Protein AF-A0A550G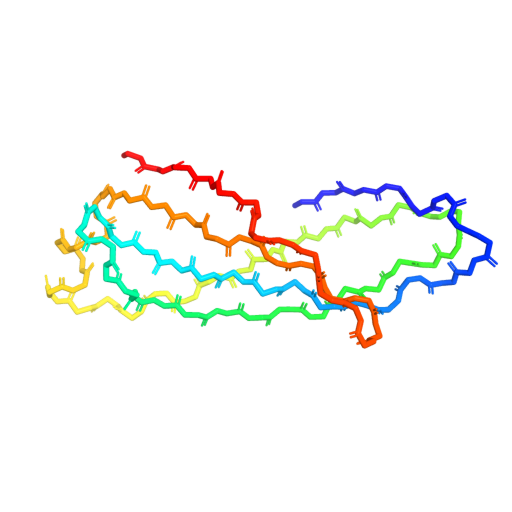NE2-F1 (afdb_monomer)

Radius of gyration: 14.8 Å; Cα contacts (8 Å, |Δi|>4): 177; chains: 1; bounding box: 31×23×37 Å

Sequence (84 aa):
MSFENHAAFDIASNIRIDLYDQVDSLLCESQTPVYAPQHSAYEGEVEFVVPLSASSLSAAQNGHFNVYFSIGLVENGPLVIPYD

Structure (mmCIF, N/CA/C/O backbone):
data_AF-A0A550GNE2-F1
#
_entry.id   AF-A0A550GNE2-F1
#
loop_
_atom_site.group_PDB
_atom_site.id
_atom_site.type_symbol
_atom_site.label_atom_id
_atom_site.label_alt_id
_atom_site.label_comp_id
_atom_site.label_asym_id
_atom_site.label_entity_id
_atom_site.label_seq_id
_atom_site.pdbx_PDB_ins_code
_atom_site.Cartn_x
_atom_site.Cartn_y
_atom_site.Cartn_z
_atom_site.occupancy
_atom_site.B_iso_or_equiv
_atom_site.auth_seq_id
_atom_site.auth_comp_id
_atom_site.auth_asym_id
_atom_site.auth_atom_id
_atom_site.pdbx_PDB_model_num
ATOM 1 N N . MET A 1 1 ? 8.940 0.735 2.153 1.00 73.50 1 MET A N 1
ATOM 2 C CA . MET A 1 1 ? 8.848 -0.627 1.578 1.00 73.50 1 MET A CA 1
ATOM 3 C C . MET A 1 1 ? 9.886 -0.741 0.473 1.00 73.50 1 MET A C 1
ATOM 5 O O . MET A 1 1 ? 10.077 0.227 -0.253 1.00 73.50 1 MET A O 1
ATOM 9 N N . SER A 1 2 ? 10.556 -1.884 0.339 1.00 82.50 2 SER A N 1
ATOM 10 C CA . SER A 1 2 ? 11.518 -2.104 -0.744 1.00 82.50 2 SER A CA 1
ATOM 11 C C . SER A 1 2 ? 11.396 -3.505 -1.337 1.00 82.50 2 SER A C 1
ATOM 13 O O . SER A 1 2 ? 10.988 -4.442 -0.648 1.00 82.50 2 SER A O 1
ATOM 15 N N . PHE A 1 3 ? 11.709 -3.633 -2.627 1.00 85.06 3 PHE A N 1
ATOM 16 C CA . PHE A 1 3 ? 11.800 -4.915 -3.330 1.00 85.06 3 PHE A CA 1
ATOM 17 C C . PHE A 1 3 ? 12.719 -4.806 -4.554 1.00 85.06 3 PHE A C 1
ATOM 19 O O . PHE A 1 3 ? 12.944 -3.715 -5.075 1.00 85.06 3 PHE A O 1
ATOM 26 N N . GLU A 1 4 ? 13.213 -5.942 -5.045 1.00 88.38 4 GLU A N 1
ATOM 27 C CA . GLU A 1 4 ? 13.977 -6.027 -6.293 1.00 88.38 4 GLU A CA 1
ATOM 28 C C . GLU A 1 4 ? 13.099 -6.540 -7.440 1.00 88.38 4 GLU A C 1
ATOM 30 O O . GLU A 1 4 ? 12.409 -7.558 -7.318 1.00 88.38 4 GLU A O 1
ATOM 35 N N . ASN A 1 5 ? 13.129 -5.848 -8.580 1.00 88.62 5 ASN A N 1
ATOM 36 C CA . ASN A 1 5 ? 12.475 -6.314 -9.793 1.00 88.62 5 ASN A CA 1
ATOM 37 C C . ASN A 1 5 ? 13.380 -7.309 -10.539 1.00 88.62 5 ASN A C 1
ATOM 39 O O . ASN A 1 5 ? 14.254 -6.918 -11.311 1.00 88.62 5 ASN A O 1
ATOM 43 N N . HIS A 1 6 ? 13.135 -8.606 -10.354 1.00 90.94 6 HIS A N 1
ATOM 44 C CA . HIS A 1 6 ? 13.809 -9.666 -11.117 1.00 90.94 6 HIS A CA 1
ATOM 45 C C . HIS A 1 6 ? 13.098 -10.037 -12.432 1.00 90.94 6 HIS A C 1
ATOM 47 O O . HIS A 1 6 ? 13.545 -10.955 -13.123 1.00 90.94 6 HIS A O 1
ATOM 53 N N . ALA A 1 7 ? 11.992 -9.373 -12.785 1.00 87.38 7 ALA A N 1
ATOM 54 C CA . ALA A 1 7 ? 11.288 -9.632 -14.034 1.00 87.38 7 ALA A CA 1
ATOM 55 C C . ALA A 1 7 ? 12.080 -9.099 -15.239 1.00 87.38 7 ALA A C 1
ATOM 57 O O . ALA A 1 7 ? 12.842 -8.140 -15.139 1.00 87.38 7 ALA A O 1
ATOM 58 N N . ALA A 1 8 ? 11.840 -9.696 -16.408 1.00 91.81 8 ALA A N 1
ATOM 59 C CA . ALA A 1 8 ? 12.403 -9.248 -17.686 1.00 91.81 8 ALA A CA 1
ATOM 60 C C . ALA A 1 8 ? 11.667 -8.022 -18.276 1.00 91.81 8 ALA A C 1
ATOM 62 O O . ALA A 1 8 ? 11.701 -7.797 -19.485 1.00 91.81 8 ALA A O 1
ATOM 63 N N . PHE A 1 9 ? 10.917 -7.292 -17.449 1.00 89.69 9 PHE A N 1
ATOM 64 C CA . PHE A 1 9 ? 10.132 -6.123 -17.829 1.00 89.69 9 PHE A CA 1
ATOM 65 C C . PHE A 1 9 ? 10.024 -5.143 -16.657 1.00 89.69 9 PHE A C 1
ATOM 67 O O . PHE A 1 9 ? 10.167 -5.521 -15.491 1.00 89.69 9 PHE A O 1
ATOM 74 N N . ASP A 1 10 ? 9.750 -3.881 -16.977 1.00 91.19 10 ASP A N 1
ATOM 75 C CA . ASP A 1 10 ? 9.521 -2.838 -15.981 1.00 91.19 10 ASP A CA 1
ATOM 76 C C . ASP A 1 10 ? 8.199 -3.089 -15.243 1.00 91.19 10 ASP A C 1
ATOM 78 O O . ASP A 1 10 ? 7.164 -3.367 -15.855 1.00 91.19 10 ASP A O 1
ATOM 82 N N . ILE A 1 11 ? 8.217 -2.969 -13.918 1.00 87.50 11 ILE A N 1
ATOM 83 C CA . ILE A 1 11 ? 7.010 -3.029 -13.098 1.00 87.50 11 ILE A CA 1
ATOM 84 C C . ILE A 1 11 ? 6.433 -1.619 -13.009 1.00 87.50 11 ILE A C 1
ATOM 86 O O . ILE A 1 11 ? 7.039 -0.730 -12.416 1.00 87.50 11 ILE A O 1
ATOM 90 N N . ALA A 1 12 ? 5.235 -1.440 -13.559 1.00 90.31 12 ALA A N 1
ATOM 91 C CA . ALA A 1 12 ? 4.357 -0.311 -13.276 1.00 90.31 12 ALA A CA 1
ATOM 92 C C . ALA A 1 12 ? 3.126 -0.853 -12.541 1.00 90.31 12 ALA A C 1
ATOM 94 O O . ALA A 1 12 ? 2.361 -1.649 -13.091 1.00 90.31 12 ALA A O 1
ATOM 95 N N . SER A 1 13 ? 2.980 -0.473 -11.277 1.00 87.81 13 SER A N 1
ATOM 96 C CA . SER A 1 13 ? 2.019 -1.064 -10.348 1.00 87.81 13 SER A CA 1
ATOM 97 C C . SER A 1 13 ? 1.361 0.011 -9.489 1.00 87.81 13 SER A C 1
ATOM 99 O O . SER A 1 13 ? 1.787 1.166 -9.476 1.00 87.81 13 SER A O 1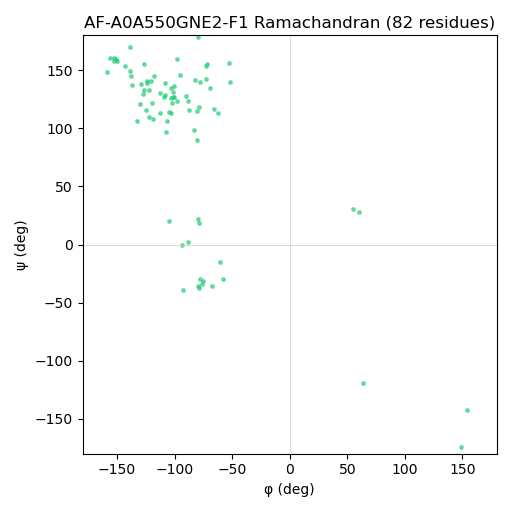
ATOM 101 N N . ASN A 1 14 ? 0.332 -0.379 -8.750 1.00 90.00 14 ASN A N 1
ATOM 102 C CA . ASN A 1 14 ? -0.219 0.405 -7.658 1.00 90.00 14 ASN A CA 1
ATOM 103 C C . ASN A 1 14 ? -0.208 -0.422 -6.377 1.00 90.00 14 ASN A C 1
ATOM 105 O O . ASN A 1 14 ? -0.527 -1.611 -6.402 1.00 90.00 14 ASN A O 1
ATOM 109 N N . ILE A 1 15 ? 0.117 0.221 -5.261 1.00 88.56 15 ILE A N 1
ATOM 110 C CA . ILE A 1 15 ? -0.123 -0.331 -3.930 1.00 88.56 15 ILE A CA 1
ATOM 111 C C . ILE A 1 15 ? -1.360 0.366 -3.381 1.00 88.56 15 ILE A C 1
ATOM 113 O O . ILE A 1 15 ? -1.350 1.592 -3.277 1.00 88.56 15 ILE A O 1
ATOM 117 N N . ARG A 1 16 ? -2.399 -0.398 -3.035 1.00 91.38 16 ARG A N 1
ATOM 118 C CA . ARG A 1 16 ? -3.543 0.079 -2.244 1.00 91.38 16 ARG A CA 1
ATOM 119 C C . ARG A 1 16 ? -3.379 -0.433 -0.822 1.00 91.38 16 ARG A C 1
ATOM 121 O O . ARG A 1 16 ? -3.058 -1.606 -0.636 1.00 91.38 16 ARG A O 1
ATOM 128 N N . ILE A 1 17 ? -3.589 0.424 0.167 1.00 90.12 17 ILE A N 1
ATOM 129 C CA . ILE A 1 17 ? -3.682 -0.001 1.561 1.00 90.12 17 ILE A CA 1
ATOM 130 C C . ILE A 1 17 ? -4.966 0.542 2.164 1.00 90.12 17 ILE A C 1
ATOM 132 O O . ILE A 1 17 ? -5.243 1.742 2.100 1.00 90.12 17 ILE A O 1
ATOM 136 N N . ASP A 1 18 ? -5.695 -0.367 2.790 1.00 92.56 18 ASP A N 1
ATOM 137 C CA . ASP A 1 18 ? -6.928 -0.098 3.507 1.00 92.56 18 ASP A CA 1
ATOM 138 C C . ASP A 1 18 ? -6.639 -0.253 5.008 1.00 92.56 18 ASP A C 1
ATOM 140 O O . ASP A 1 18 ? -6.110 -1.281 5.440 1.00 92.56 18 ASP A O 1
ATOM 144 N N . LEU A 1 19 ? -6.966 0.761 5.803 1.00 90.50 19 LEU A N 1
ATOM 145 C CA . LEU A 1 19 ? -6.793 0.771 7.255 1.00 90.50 19 LEU A CA 1
ATOM 146 C C . LEU A 1 19 ? -8.109 0.407 7.940 1.00 90.50 19 LEU A C 1
ATOM 148 O O . LEU A 1 19 ? -9.100 1.116 7.763 1.00 90.50 19 LEU A O 1
ATOM 152 N N . TYR A 1 20 ? -8.089 -0.624 8.776 1.00 91.56 20 TYR A N 1
ATOM 153 C CA . TYR A 1 20 ? -9.228 -1.076 9.569 1.00 91.56 20 TYR A CA 1
ATOM 154 C C . TYR A 1 20 ? -8.933 -0.963 11.062 1.00 91.56 20 TYR A C 1
ATOM 156 O O . TYR A 1 20 ? -7.803 -1.202 11.490 1.00 91.56 20 TYR A O 1
ATOM 164 N N . ASP A 1 21 ? -9.956 -0.643 11.850 1.00 90.69 21 ASP A N 1
ATOM 165 C CA . ASP A 1 21 ? -9.893 -0.741 13.310 1.00 90.69 21 ASP A CA 1
ATOM 166 C C . ASP A 1 21 ? -10.092 -2.186 13.817 1.00 90.69 21 ASP A C 1
ATOM 168 O O . ASP A 1 21 ? -10.321 -3.124 13.051 1.00 90.69 21 ASP A O 1
ATOM 172 N N . GLN A 1 22 ? -10.017 -2.380 15.136 1.00 91.06 22 GLN A N 1
ATOM 173 C CA . GLN A 1 22 ? -10.259 -3.670 15.805 1.00 91.06 22 GLN A CA 1
ATOM 174 C C . GLN A 1 22 ? -11.661 -4.271 15.624 1.00 91.06 22 GLN A C 1
ATOM 176 O O . GLN A 1 22 ? -11.861 -5.433 15.978 1.00 91.06 22 GLN A O 1
ATOM 181 N N . VAL A 1 23 ? -12.644 -3.497 15.152 1.00 92.25 23 VAL A N 1
A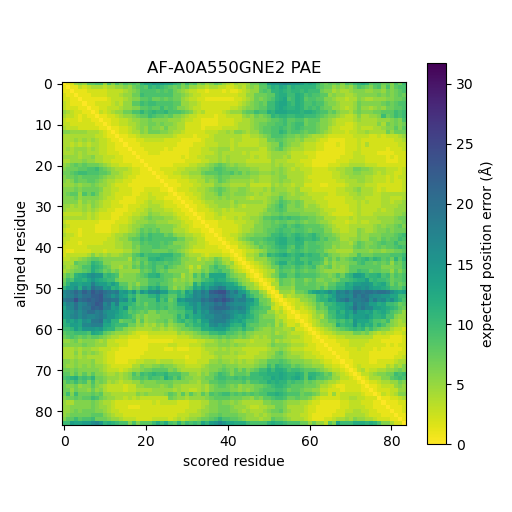TOM 182 C CA . VAL A 1 23 ? -13.999 -3.993 14.861 1.00 92.25 23 VAL A CA 1
ATOM 183 C C . VAL A 1 23 ? -14.234 -4.136 13.354 1.00 92.25 23 VAL A C 1
ATOM 185 O O . VAL A 1 23 ? -15.384 -4.180 12.917 1.00 92.25 23 VAL A O 1
ATOM 188 N N . ASP A 1 24 ? -13.154 -4.221 12.571 1.00 91.56 24 ASP A N 1
ATOM 189 C CA . ASP A 1 24 ? -13.150 -4.381 11.114 1.00 91.56 24 ASP A CA 1
ATOM 190 C C . ASP A 1 24 ? -13.856 -3.233 10.363 1.00 91.56 24 ASP A C 1
ATOM 192 O O . ASP A 1 24 ? -14.376 -3.414 9.257 1.00 91.56 24 ASP A O 1
ATOM 196 N N . SER A 1 25 ? -13.872 -2.024 10.934 1.00 90.88 25 SER A N 1
ATOM 197 C CA . SER A 1 25 ? -14.390 -0.830 10.256 1.00 90.88 25 SER A CA 1
ATOM 198 C C . SER A 1 25 ? -13.287 -0.117 9.477 1.00 90.88 25 SER A C 1
ATOM 200 O O . SER A 1 25 ? -12.245 0.229 10.029 1.00 90.88 25 SER A O 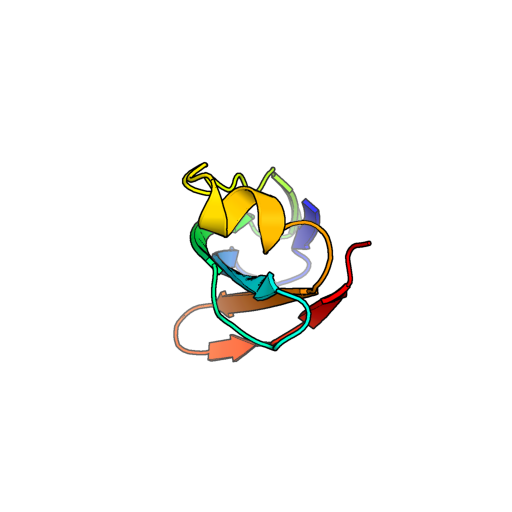1
ATOM 202 N N . L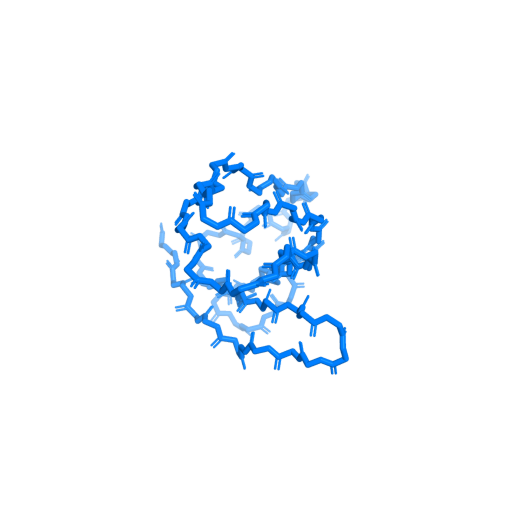EU A 1 26 ? -13.537 0.145 8.190 1.00 90.12 26 LEU A N 1
ATOM 203 C CA . LEU A 1 26 ? -12.623 0.889 7.322 1.00 90.12 26 LEU A CA 1
ATOM 204 C C . LEU A 1 26 ? -12.499 2.347 7.794 1.00 90.12 26 LEU A C 1
ATOM 206 O O . LEU A 1 26 ? -13.467 3.110 7.755 1.00 90.12 26 LEU A O 1
ATOM 210 N N . LEU A 1 27 ? -11.295 2.741 8.199 1.00 87.31 27 LEU A N 1
ATOM 211 C CA . LEU A 1 27 ? -10.962 4.095 8.637 1.00 87.31 27 LEU A CA 1
ATOM 212 C C . LEU A 1 27 ? -10.440 4.967 7.492 1.00 87.31 27 LEU A C 1
ATOM 214 O O . LEU A 1 27 ? -10.726 6.165 7.445 1.00 87.31 27 LEU A O 1
ATOM 218 N N . CYS A 1 28 ? -9.631 4.390 6.602 1.00 87.19 28 CYS A N 1
ATOM 219 C CA . CYS A 1 28 ? -8.964 5.114 5.524 1.00 87.19 28 CYS A CA 1
ATOM 220 C C . CYS A 1 28 ? -8.556 4.163 4.392 1.00 87.19 28 CYS A C 1
ATOM 222 O O . CYS A 1 28 ? -8.206 3.015 4.644 1.00 87.19 28 CYS A O 1
ATOM 224 N N . GLU A 1 29 ? -8.553 4.670 3.163 1.00 90.25 29 GLU A N 1
ATOM 225 C CA . GLU A 1 29 ? -7.977 4.019 1.986 1.00 90.25 29 GLU A CA 1
ATOM 226 C C . GLU A 1 29 ? -6.951 4.980 1.374 1.00 90.25 29 GLU A C 1
ATOM 228 O O . GLU A 1 29 ? -7.190 6.189 1.294 1.00 90.25 29 GLU A O 1
ATOM 233 N N . SER A 1 30 ? -5.809 4.456 0.940 1.00 87.81 30 SER A N 1
ATOM 234 C CA . SER A 1 30 ? -4.840 5.211 0.146 1.00 87.81 30 SER A CA 1
ATOM 235 C C . SER A 1 30 ? -4.210 4.315 -0.905 1.00 87.81 30 SER A C 1
ATOM 237 O O . SER A 1 30 ? -4.099 3.097 -0.745 1.00 87.81 30 SER A O 1
ATOM 239 N N . GLN A 1 31 ? -3.775 4.944 -1.988 1.00 89.25 31 GLN A N 1
ATOM 240 C CA . GLN A 1 31 ? -3.143 4.277 -3.105 1.00 89.25 31 GLN A CA 1
ATOM 241 C C . GLN A 1 31 ? -1.939 5.086 -3.576 1.00 89.25 31 GLN A C 1
ATOM 243 O O . GLN A 1 31 ? -2.025 6.305 -3.724 1.00 89.25 31 GLN A O 1
ATOM 248 N N . THR A 1 32 ? -0.834 4.401 -3.871 1.00 88.25 32 THR A N 1
ATOM 249 C CA . THR A 1 32 ? 0.349 5.022 -4.473 1.00 88.25 32 THR A CA 1
ATOM 250 C C . THR A 1 32 ? 0.824 4.253 -5.706 1.00 88.25 32 THR A C 1
ATOM 252 O O . THR A 1 32 ? 0.835 3.014 -5.690 1.00 88.25 32 THR A O 1
ATOM 255 N N . PRO A 1 33 ? 1.218 4.948 -6.787 1.00 89.69 33 PRO A N 1
ATOM 256 C CA . PRO A 1 33 ? 1.855 4.308 -7.924 1.00 89.69 33 PRO A CA 1
ATOM 257 C C . PRO A 1 33 ? 3.286 3.881 -7.579 1.00 89.69 33 PRO A C 1
ATOM 259 O O . PRO A 1 33 ? 4.038 4.594 -6.914 1.00 89.69 33 PRO A O 1
ATOM 262 N N . VAL A 1 34 ? 3.685 2.725 -8.098 1.00 88.38 34 VAL A N 1
ATOM 263 C CA . VAL A 1 34 ? 5.032 2.166 -7.976 1.00 88.38 34 VAL A CA 1
ATOM 264 C C . VAL A 1 34 ? 5.599 1.941 -9.365 1.00 88.38 34 VAL A C 1
ATOM 266 O O . VAL A 1 34 ? 4.943 1.359 -10.230 1.00 88.38 34 VAL A O 1
ATOM 269 N N . TYR A 1 35 ? 6.843 2.370 -9.558 1.00 90.25 35 TYR A N 1
ATOM 270 C CA . TYR A 1 35 ? 7.592 2.109 -10.775 1.00 90.25 35 TYR A CA 1
ATOM 271 C C . TYR A 1 35 ? 8.976 1.556 -10.440 1.00 90.25 35 TYR A C 1
ATOM 273 O O . TYR A 1 35 ? 9.754 2.213 -9.749 1.00 90.25 35 TYR A O 1
ATOM 281 N N . ALA A 1 36 ? 9.269 0.357 -10.937 1.00 90.38 36 ALA A N 1
ATOM 282 C CA . ALA A 1 36 ? 10.546 -0.321 -10.759 1.00 90.38 36 ALA A CA 1
ATOM 283 C C . ALA A 1 36 ? 11.031 -0.853 -12.118 1.00 90.38 36 ALA A C 1
ATOM 285 O O . ALA A 1 36 ? 10.478 -1.843 -12.611 1.00 90.38 36 ALA A O 1
ATOM 286 N N . PRO A 1 37 ? 12.043 -0.230 -12.748 1.00 93.25 37 PRO A N 1
ATOM 287 C CA . PRO A 1 37 ? 12.652 -0.762 -13.965 1.00 93.25 37 PRO A CA 1
ATOM 288 C C . PRO A 1 37 ? 13.110 -2.219 -13.814 1.00 93.25 37 PRO A C 1
ATOM 290 O O . PRO A 1 37 ? 13.384 -2.684 -12.701 1.00 93.25 37 PRO A O 1
ATOM 293 N N . GLN A 1 38 ? 13.221 -2.947 -14.921 1.00 93.12 38 GLN A N 1
ATOM 294 C CA . GLN A 1 38 ? 13.793 -4.297 -14.924 1.00 93.12 38 GLN A CA 1
ATOM 295 C C . GLN A 1 38 ? 15.169 -4.329 -14.238 1.00 93.12 38 GLN A C 1
ATOM 297 O O . GLN A 1 38 ? 15.990 -3.426 -14.422 1.00 93.12 38 GLN A O 1
ATOM 302 N N . HIS A 1 39 ? 15.429 -5.379 -13.456 1.00 91.19 39 HIS A N 1
ATOM 303 C CA . HIS A 1 39 ? 16.697 -5.598 -12.747 1.00 91.19 39 HIS A CA 1
ATOM 304 C C . HIS A 1 39 ? 17.129 -4.434 -11.843 1.00 91.19 39 HIS A C 1
ATOM 306 O O . HIS A 1 39 ? 18.323 -4.194 -11.658 1.00 91.19 39 HIS A O 1
ATOM 312 N N . SER A 1 40 ? 16.163 -3.705 -11.284 1.00 91.06 40 SER A N 1
ATOM 313 C CA . SER A 1 40 ? 16.416 -2.595 -10.368 1.00 91.06 40 SER A CA 1
ATOM 314 C C . SER A 1 40 ? 15.653 -2.762 -9.059 1.00 91.06 40 SER A C 1
ATOM 316 O O . SER A 1 40 ? 14.631 -3.451 -8.995 1.00 91.06 40 SER A O 1
ATOM 318 N N . ALA A 1 41 ? 16.170 -2.137 -8.005 1.00 88.69 41 ALA A N 1
ATOM 319 C CA . ALA A 1 41 ? 15.478 -2.044 -6.733 1.00 88.69 41 ALA A CA 1
ATOM 320 C C . ALA A 1 41 ? 14.467 -0.892 -6.766 1.00 88.69 41 ALA A C 1
ATOM 322 O O . ALA A 1 41 ? 14.749 0.184 -7.298 1.00 88.69 41 ALA A O 1
ATOM 323 N N . TYR A 1 42 ? 13.309 -1.116 -6.155 1.00 85.38 42 TYR A N 1
ATOM 324 C CA . TYR A 1 42 ? 12.408 -0.055 -5.738 1.00 85.38 42 TYR A CA 1
ATOM 325 C C . TYR A 1 42 ? 12.588 0.185 -4.247 1.00 85.38 42 TYR A C 1
ATOM 327 O O . TYR A 1 42 ? 12.467 -0.738 -3.438 1.00 85.38 42 TYR A O 1
ATOM 335 N N . GLU A 1 43 ? 12.825 1.441 -3.895 1.00 84.88 43 GLU A N 1
ATOM 336 C CA . GLU A 1 43 ? 12.768 1.930 -2.528 1.00 84.88 43 GLU A CA 1
ATOM 337 C C . GLU A 1 43 ? 11.793 3.095 -2.501 1.00 84.88 43 GLU A C 1
ATOM 339 O O . GLU A 1 43 ? 11.995 4.115 -3.160 1.00 84.88 43 GLU A O 1
ATOM 344 N N . GLY A 1 44 ? 10.703 2.919 -1.766 1.00 79.38 44 GLY A N 1
ATOM 345 C CA . GLY A 1 44 ? 9.692 3.949 -1.654 1.00 79.38 44 GLY A CA 1
ATOM 346 C C . GLY A 1 44 ? 8.932 3.861 -0.351 1.00 79.38 44 GLY A C 1
ATOM 347 O O . GLY A 1 44 ? 8.894 2.834 0.337 1.00 79.38 44 GLY A O 1
ATOM 348 N N . GLU A 1 45 ? 8.312 4.975 -0.014 1.00 76.94 45 GLU A N 1
ATOM 349 C CA . GLU A 1 45 ? 7.433 5.094 1.132 1.00 76.94 45 GLU A CA 1
ATOM 350 C C . GLU A 1 45 ? 6.002 5.203 0.623 1.00 76.94 45 GLU A C 1
ATOM 352 O O . GLU A 1 45 ? 5.728 5.835 -0.399 1.00 76.94 45 GLU A O 1
ATOM 357 N N . VAL A 1 46 ? 5.093 4.521 1.314 1.00 71.88 46 VAL A N 1
ATOM 358 C CA . VAL A 1 46 ? 3.664 4.709 1.099 1.00 71.88 46 VAL A CA 1
ATOM 359 C C . VAL A 1 46 ? 3.173 5.518 2.283 1.00 71.88 46 VAL A C 1
ATOM 361 O O . VA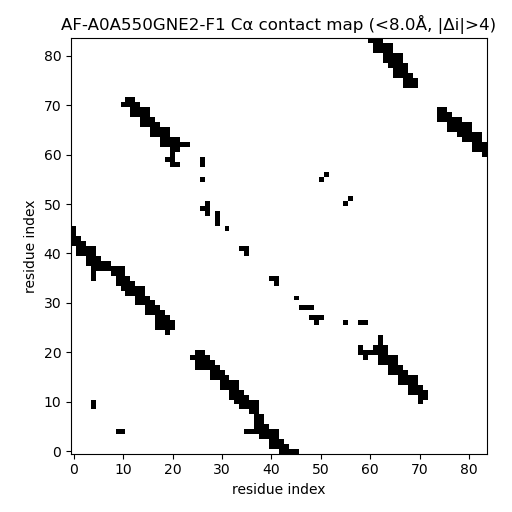L A 1 46 ? 3.250 5.053 3.419 1.00 71.88 46 VAL A O 1
ATOM 364 N N . GLU A 1 47 ? 2.735 6.741 2.014 1.00 74.00 47 GLU A N 1
ATOM 365 C CA . GLU A 1 47 ? 2.192 7.632 3.031 1.00 74.00 47 GLU A CA 1
ATOM 366 C C . GLU A 1 47 ? 0.664 7.536 3.082 1.00 74.00 47 GLU A C 1
ATOM 368 O O . GLU A 1 47 ? -0.023 7.367 2.069 1.00 74.00 47 GLU A O 1
ATOM 373 N N . PHE A 1 48 ? 0.130 7.678 4.294 1.00 70.25 48 PHE A N 1
ATOM 374 C CA . PHE A 1 48 ? -1.298 7.648 4.586 1.00 70.25 48 PHE A CA 1
ATOM 375 C C . PHE A 1 48 ? -1.670 8.905 5.351 1.00 70.25 48 PHE A C 1
ATOM 377 O O . PHE A 1 48 ? -1.018 9.253 6.335 1.00 70.25 48 PHE A O 1
ATOM 384 N N . VAL A 1 49 ? -2.752 9.558 4.937 1.00 70.19 49 VAL A N 1
ATOM 385 C CA . VAL A 1 49 ? -3.343 10.658 5.698 1.00 70.19 49 VAL A CA 1
ATOM 386 C C . VAL A 1 49 ?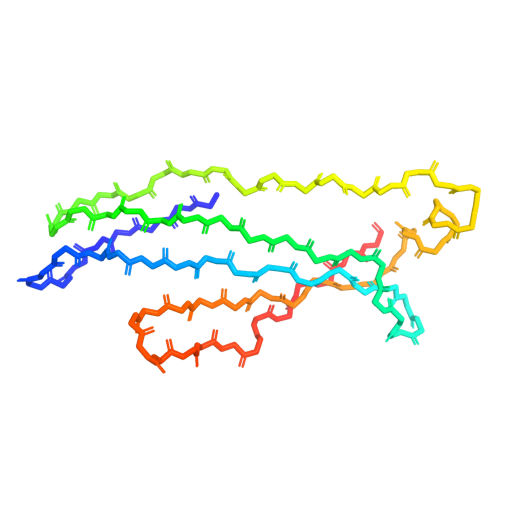 -4.639 10.155 6.305 1.00 70.19 49 VAL A C 1
ATOM 388 O O . VAL A 1 49 ? -5.680 10.146 5.656 1.00 70.19 49 VAL A O 1
ATOM 391 N N . VAL A 1 50 ? -4.572 9.736 7.566 1.00 67.00 50 VAL A N 1
ATOM 392 C CA . VAL A 1 50 ? -5.767 9.385 8.335 1.00 67.00 50 VAL A CA 1
ATOM 393 C C . VAL A 1 50 ? -6.408 10.688 8.819 1.00 67.00 50 VAL A C 1
ATOM 395 O O . VAL A 1 50 ? -5.761 11.432 9.563 1.00 67.00 50 VAL A O 1
ATOM 398 N N . PRO A 1 51 ? -7.654 11.016 8.427 1.00 65.75 51 PRO A N 1
ATOM 399 C CA . PRO A 1 51 ? -8.323 12.205 8.934 1.00 65.75 51 PRO A CA 1
ATOM 400 C C . PRO A 1 51 ? -8.502 12.063 10.447 1.00 65.75 51 PRO A C 1
ATOM 402 O O . PRO A 1 51 ? -9.238 11.190 10.905 1.00 65.75 51 PRO A O 1
ATOM 405 N N . LEU A 1 52 ? -7.824 12.902 11.230 1.00 63.44 52 LEU A N 1
ATOM 406 C CA . LEU A 1 52 ? -7.896 12.876 12.691 1.00 63.44 52 LEU A CA 1
ATOM 407 C C . LEU A 1 52 ? -9.170 13.594 13.161 1.00 63.44 52 LEU A C 1
ATOM 409 O O . LEU A 1 52 ? -9.177 14.801 13.399 1.00 63.44 52 LEU A O 1
ATOM 413 N N . SER A 1 53 ? -10.264 12.852 13.291 1.00 71.56 53 SER A N 1
ATOM 414 C CA . SER A 1 53 ? -11.424 13.236 14.090 1.00 71.56 53 SER A CA 1
ATOM 415 C C . SER A 1 53 ? -11.329 12.556 15.460 1.00 71.56 53 SER A C 1
ATOM 417 O O . SER A 1 53 ? -10.629 11.560 15.633 1.00 71.56 53 SER A O 1
ATOM 419 N N . ALA A 1 54 ? -12.039 13.071 16.468 1.00 62.84 54 ALA A N 1
ATOM 420 C CA . ALA A 1 54 ? -12.046 12.443 17.795 1.00 62.84 54 ALA A CA 1
ATOM 421 C C . ALA A 1 54 ? -12.531 10.975 17.755 1.00 62.84 54 ALA A C 1
ATOM 423 O O . ALA A 1 54 ? -12.092 10.147 18.556 1.00 62.84 54 ALA A O 1
ATOM 424 N N . SER A 1 55 ? -13.407 10.638 16.801 1.00 68.00 55 SER A N 1
ATOM 425 C CA . SER A 1 55 ? -13.902 9.275 16.596 1.00 68.00 55 SER A CA 1
ATOM 426 C C . SER A 1 55 ? -12.912 8.387 15.836 1.00 68.00 55 SER A C 1
ATOM 428 O O . SER A 1 55 ? -12.792 7.217 16.172 1.00 68.00 55 SER A O 1
ATOM 430 N N . SER A 1 56 ? -12.163 8.910 14.860 1.00 68.94 56 SER A N 1
ATOM 431 C CA . SER A 1 56 ? -11.151 8.110 14.153 1.00 68.94 56 SER A CA 1
ATOM 432 C C . SER A 1 56 ? -9.868 7.931 14.963 1.00 68.94 56 SER A C 1
ATOM 434 O O . SER A 1 56 ? -9.247 6.885 14.857 1.00 68.94 56 SER A O 1
ATOM 436 N N . LEU A 1 57 ? -9.498 8.882 15.829 1.00 71.44 57 LEU A N 1
ATOM 437 C CA . LEU A 1 57 ? -8.334 8.743 16.715 1.00 71.44 57 LEU A CA 1
ATOM 438 C C . LEU A 1 57 ? -8.541 7.660 17.787 1.00 71.44 57 LEU A C 1
ATOM 440 O O . LEU A 1 57 ? -7.602 6.968 18.163 1.00 71.44 57 LEU A O 1
ATOM 444 N N . SER A 1 58 ? -9.771 7.521 18.291 1.00 71.81 58 SER A N 1
ATOM 445 C CA . SER A 1 58 ? -10.117 6.448 19.232 1.00 71.81 58 SER A CA 1
ATOM 446 C C . SER A 1 58 ? -10.254 5.091 18.540 1.00 71.81 58 SER A C 1
ATOM 448 O O . SER A 1 58 ? -9.914 4.081 19.147 1.00 71.81 58 SER A O 1
ATOM 450 N N . ALA A 1 59 ? -10.689 5.063 17.277 1.00 73.56 59 ALA A N 1
ATOM 451 C CA . ALA A 1 59 ? -10.760 3.840 16.479 1.00 73.56 59 ALA A CA 1
ATOM 452 C C . ALA A 1 59 ? -9.385 3.375 15.956 1.00 73.56 59 ALA A C 1
ATOM 454 O O . ALA A 1 59 ? -9.115 2.183 15.913 1.00 73.56 59 ALA A O 1
ATOM 455 N N . ALA A 1 60 ? -8.473 4.296 15.633 1.00 75.62 60 ALA A N 1
ATOM 456 C CA . ALA A 1 60 ? -7.139 3.999 15.102 1.00 75.62 60 ALA A CA 1
ATOM 457 C C . ALA A 1 60 ? -6.107 3.580 16.173 1.00 75.62 60 ALA A C 1
ATOM 459 O O . ALA A 1 60 ? -4.908 3.739 15.955 1.00 75.62 60 ALA A O 1
ATOM 460 N N . GLN A 1 61 ? -6.544 3.089 17.337 1.00 82.12 61 GLN A N 1
ATOM 461 C CA . GLN A 1 61 ? -5.634 2.638 18.399 1.00 82.12 61 GLN A CA 1
ATOM 462 C C . GLN A 1 61 ? -5.057 1.253 18.116 1.00 82.12 61 GLN A C 1
ATOM 464 O O . GLN A 1 61 ? -3.891 1.027 18.387 1.00 82.12 61 GLN A O 1
ATOM 469 N N . ASN A 1 62 ? -5.859 0.358 17.549 1.00 88.50 62 ASN A N 1
ATOM 470 C CA . ASN A 1 62 ? -5.467 -0.992 17.168 1.00 88.50 62 ASN A CA 1
ATOM 471 C C . ASN A 1 62 ? -6.307 -1.451 15.969 1.00 88.50 62 ASN A C 1
ATOM 473 O O . ASN A 1 62 ? -7.377 -0.895 15.693 1.00 88.50 62 ASN A O 1
ATOM 477 N N . GLY A 1 63 ? -5.820 -2.452 15.245 1.00 91.94 63 GLY A N 1
ATOM 478 C CA . GLY A 1 63 ? -6.501 -2.959 14.061 1.00 91.94 63 GLY A CA 1
ATOM 479 C C . GLY A 1 63 ? -5.541 -3.612 13.081 1.00 91.94 63 GLY A C 1
ATOM 480 O O . GLY A 1 63 ? -4.599 -4.306 13.473 1.00 91.94 63 GLY A O 1
ATOM 481 N N . HIS A 1 64 ? -5.790 -3.419 11.789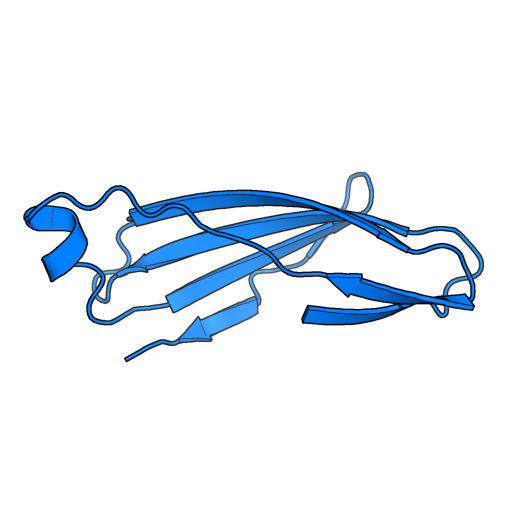 1.00 93.12 64 HIS A N 1
ATOM 482 C CA . HIS A 1 64 ? -4.934 -3.971 10.747 1.00 93.12 64 HIS A CA 1
ATOM 483 C C . HIS A 1 64 ? -4.947 -3.150 9.456 1.00 93.12 64 HIS A C 1
ATOM 485 O O . HIS A 1 64 ? -5.882 -2.412 9.150 1.00 93.12 64 HIS A O 1
ATOM 491 N N . PHE A 1 65 ? -3.892 -3.323 8.670 1.00 91.50 65 PHE A N 1
ATOM 492 C CA . PHE A 1 65 ? -3.800 -2.869 7.292 1.00 91.50 65 PHE A CA 1
ATOM 493 C C . PHE A 1 65 ? -4.062 -4.043 6.354 1.00 91.50 65 PHE A C 1
ATOM 495 O O . PHE A 1 65 ? -3.475 -5.112 6.531 1.00 91.50 65 PHE A O 1
ATOM 502 N N . ASN A 1 66 ? -4.859 -3.822 5.315 1.00 94.56 66 ASN A N 1
ATOM 503 C CA . ASN A 1 66 ? -4.946 -4.715 4.167 1.00 94.56 66 ASN A CA 1
ATOM 504 C C . ASN A 1 66 ? -4.170 -4.101 3.007 1.00 94.56 66 ASN A C 1
ATOM 506 O O . ASN A 1 66 ? -4.559 -3.061 2.482 1.00 94.56 66 ASN A O 1
ATOM 510 N N . VAL A 1 67 ? -3.067 -4.738 2.619 1.00 90.19 67 VAL A N 1
ATOM 511 C CA . VAL A 1 67 ? -2.185 -4.271 1.543 1.00 90.19 67 VAL A CA 1
ATOM 512 C C . VAL A 1 67 ? -2.450 -5.067 0.270 1.00 90.19 67 VAL A C 1
ATOM 514 O O . VAL A 1 67 ? -2.373 -6.298 0.271 1.00 90.19 67 VAL A O 1
ATOM 517 N N . TYR A 1 68 ? -2.707 -4.363 -0.825 1.00 91.81 68 TYR A N 1
ATOM 518 C CA . TYR A 1 68 ? -2.938 -4.921 -2.151 1.00 91.81 68 TYR A CA 1
ATOM 519 C C . TYR A 1 68 ? -1.901 -4.393 -3.137 1.00 91.81 68 TYR A C 1
ATOM 521 O O . TYR A 1 68 ? -1.550 -3.212 -3.117 1.00 91.81 68 TYR A O 1
ATOM 529 N N . PHE A 1 69 ? -1.444 -5.266 -4.029 1.00 87.88 69 PHE A N 1
ATOM 530 C CA . PHE A 1 69 ? -0.513 -4.942 -5.106 1.00 87.88 69 PHE A CA 1
ATOM 531 C C . PHE A 1 69 ? -1.158 -5.231 -6.455 1.00 87.88 69 PHE A C 1
ATOM 533 O O . PHE A 1 69 ? -1.505 -6.380 -6.744 1.00 87.88 69 PHE A O 1
ATOM 540 N N . SER A 1 70 ? -1.251 -4.212 -7.302 1.00 90.12 70 SER A N 1
ATOM 541 C CA . SER A 1 70 ? -1.961 -4.299 -8.576 1.00 90.12 70 SER A CA 1
ATOM 542 C C . SER A 1 70 ? -1.023 -4.052 -9.752 1.00 90.12 70 SER A C 1
ATOM 544 O O . SER A 1 70 ? -0.626 -2.917 -10.008 1.00 90.12 70 SER A O 1
ATOM 546 N N . ILE A 1 71 ? -0.702 -5.116 -10.493 1.00 84.69 71 ILE A N 1
ATOM 547 C CA . ILE A 1 71 ? 0.128 -5.074 -11.705 1.00 84.69 71 ILE A CA 1
ATOM 548 C C . ILE A 1 71 ? -0.790 -5.274 -12.915 1.00 84.69 71 ILE A C 1
ATOM 550 O O . ILE A 1 71 ? -1.279 -6.375 -13.181 1.00 84.69 71 ILE A O 1
ATOM 554 N N . GLY A 1 72 ? -1.040 -4.200 -13.666 1.00 80.75 72 GLY A N 1
ATOM 555 C CA . GLY A 1 72 ? -1.981 -4.224 -14.788 1.00 80.75 72 GLY A CA 1
ATOM 556 C C . GLY A 1 72 ? -3.416 -4.521 -14.332 1.00 80.75 72 GLY A C 1
ATOM 557 O O . GLY A 1 72 ? -3.990 -3.752 -13.570 1.00 80.75 72 GLY A O 1
ATOM 558 N N . LEU A 1 73 ? -3.999 -5.622 -14.822 1.00 79.56 73 LEU A N 1
ATOM 559 C CA . LEU A 1 73 ? -5.363 -6.065 -14.477 1.00 79.56 73 LEU A CA 1
ATOM 560 C C . LEU A 1 73 ? -5.408 -7.071 -13.314 1.00 79.56 73 LEU A C 1
ATOM 562 O O . LEU A 1 73 ? -6.486 -7.547 -12.965 1.00 79.56 73 LEU A O 1
ATOM 566 N N . V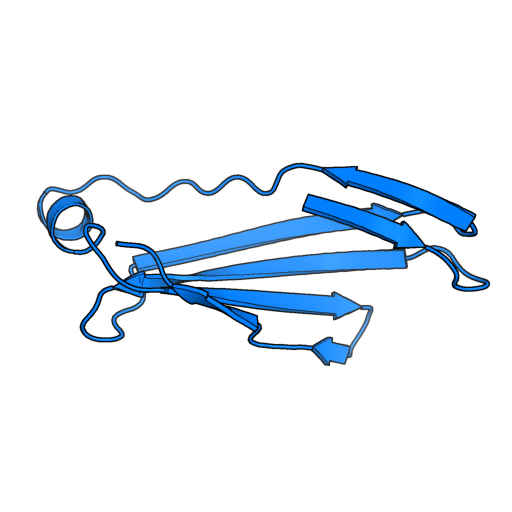AL A 1 74 ? -4.253 -7.442 -12.756 1.00 84.12 74 VAL A N 1
ATOM 567 C CA . VAL A 1 74 ? -4.155 -8.431 -11.677 1.00 84.12 74 VAL A CA 1
ATOM 568 C C . VAL A 1 74 ? -3.937 -7.708 -10.354 1.00 84.12 74 VAL A C 1
ATOM 570 O O . VAL A 1 74 ? -2.980 -6.948 -10.228 1.00 84.12 74 VAL A O 1
ATOM 573 N N . GLU A 1 75 ? -4.787 -7.989 -9.368 1.00 89.44 75 GLU A N 1
ATOM 574 C CA . GLU A 1 75 ? -4.640 -7.545 -7.979 1.00 89.44 75 GLU A CA 1
ATOM 575 C C . GLU A 1 75 ? -4.255 -8.746 -7.104 1.00 89.44 75 GLU A C 1
ATOM 577 O O . GLU A 1 75 ? -4.889 -9.800 -7.166 1.00 89.44 75 GLU A O 1
ATOM 582 N N . ASN A 1 76 ? -3.195 -8.599 -6.310 1.00 88.94 76 ASN A N 1
ATOM 583 C CA . ASN A 1 76 ? -2.755 -9.579 -5.320 1.00 88.94 76 ASN A CA 1
ATOM 584 C C . ASN A 1 76 ? -2.950 -9.007 -3.915 1.00 88.94 76 ASN A C 1
ATOM 586 O O . ASN A 1 76 ? -2.492 -7.900 -3.635 1.00 88.94 76 ASN A O 1
ATOM 590 N N . GLY A 1 77 ? -3.578 -9.776 -3.025 1.00 90.12 77 GLY A N 1
ATOM 591 C CA . GLY A 1 77 ? -3.818 -9.382 -1.638 1.00 90.12 77 GLY A CA 1
ATOM 592 C C . GLY A 1 77 ? -5.107 -9.982 -1.055 1.00 90.12 77 GLY A C 1
ATOM 593 O O . GLY A 1 77 ? -5.752 -10.797 -1.720 1.00 90.12 77 GLY A O 1
ATOM 594 N N . PRO A 1 78 ? -5.480 -9.579 0.172 1.00 92.75 78 PRO A N 1
ATOM 595 C CA . PRO A 1 78 ? -4.717 -8.677 1.033 1.00 92.75 78 PRO A CA 1
ATOM 596 C C . PRO A 1 78 ? -3.548 -9.382 1.737 1.00 92.75 78 PRO A C 1
ATOM 598 O O . PRO A 1 78 ? -3.684 -10.498 2.239 1.00 92.75 78 PRO A O 1
ATOM 601 N N . LEU A 1 79 ? -2.403 -8.703 1.828 1.00 91.06 79 LEU A N 1
ATOM 602 C CA . LEU A 1 79 ? -1.444 -8.954 2.901 1.00 91.06 79 LEU A CA 1
ATOM 603 C C . LEU A 1 79 ? -1.938 -8.202 4.140 1.00 91.06 79 LEU A C 1
ATOM 605 O O . LEU A 1 79 ? -1.988 -6.973 4.133 1.00 91.06 79 LEU A O 1
ATOM 609 N N . VAL A 1 80 ? -2.304 -8.949 5.179 1.00 94.50 80 VAL A N 1
ATOM 610 C CA . VAL A 1 80 ? -2.830 -8.398 6.433 1.00 94.50 80 VAL A CA 1
ATOM 611 C C . VAL A 1 80 ? -1.674 -8.091 7.384 1.00 94.50 80 VAL A C 1
ATOM 613 O O . VAL A 1 80 ? -0.891 -8.988 7.709 1.00 94.50 80 VAL A O 1
ATOM 616 N N . ILE A 1 81 ? -1.565 -6.843 7.840 1.00 91.06 81 ILE A N 1
ATOM 617 C CA . ILE A 1 81 ? -0.533 -6.397 8.789 1.00 91.06 81 ILE A CA 1
ATOM 618 C C . ILE A 1 81 ? -1.228 -5.817 10.029 1.00 91.06 81 ILE A C 1
ATOM 620 O O . ILE A 1 81 ? -1.834 -4.754 9.919 1.00 91.06 81 ILE A O 1
ATOM 624 N N . PRO A 1 82 ? -1.173 -6.479 11.197 1.00 92.94 82 PRO A N 1
ATOM 625 C CA . PRO A 1 82 ? -1.766 -5.942 12.418 1.00 92.94 82 PRO A CA 1
ATOM 626 C C . PRO A 1 82 ? -0.953 -4.763 12.971 1.00 92.94 82 PRO A C 1
ATOM 628 O O . PRO A 1 82 ? 0.263 -4.687 12.765 1.00 92.94 82 PRO A O 1
ATOM 631 N N . TYR A 1 83 ? -1.620 -3.877 13.706 1.00 87.12 83 TYR A N 1
ATOM 632 C CA . TYR A 1 83 ? -0.988 -2.858 14.543 1.00 87.12 83 TYR A CA 1
ATOM 633 C C . TYR A 1 83 ? -1.725 -2.751 15.884 1.00 87.12 83 TYR A C 1
ATOM 635 O O . TYR A 1 83 ? -2.947 -2.910 15.936 1.00 87.12 83 TYR A O 1
ATOM 643 N N . ASP A 1 84 ? -0.964 -2.480 16.943 1.00 81.50 84 ASP A N 1
ATOM 644 C CA . ASP A 1 84 ? -1.415 -2.360 18.335 1.00 81.50 84 ASP A CA 1
ATOM 645 C C . ASP A 1 84 ? -0.932 -1.041 18.955 1.00 81.50 84 ASP A C 1
ATOM 647 O O . ASP A 1 84 ? 0.157 -0.560 18.546 1.00 81.50 84 ASP A O 1
#

Solvent-accessible surface area (backbone atoms only — not comparable to full-atom values): 4880 Å² total; per-residue (Å²): 95,72,52,72,32,83,48,100,49,64,47,61,34,36,40,40,38,38,34,27,23,76,83,72,46,80,75,42,77,43,72,47,82,42,74,25,51,48,75,30,70,33,79,51,82,84,82,78,87,70,75,83,42,82,68,46,56,66,43,68,56,33,27,34,35,38,36,32,43,30,54,82,94,46,74,48,68,69,51,77,45,77,49,112

Mean predicted aligned error: 5.79 Å

Nearest PDB structures (foldseek):
  8dhl-assembly1_B  TM=7.303E-01  e=7.133E-02  Tannerella forsythia
  5t98-assembly2_B  TM=6.828E-01  e=7.133E-02  Bacteroides uniformis
  6hpd-assembly1_A  TM=6.187E-01  e=6.761E-02  Formosa agariphila KMM 3901
  5t9g-assembly1_A  TM=5.505E-01  e=6.761E-02  Bacteroides uniformis
  5t9a-assembly3_C  TM=5.515E-01  e=8.376E-02  Bacteroides uniformis

Secondary structure (DSSP, 8-state):
-EEE--SSS-EEEEEEEEEEETT--EEEEEEEEEEE-TT-EEE----------HHHHHHTTSEEEEEEEEETTEEEEEEEEEE-

pLDDT: mean 85.3, std 8.28, range [62.84, 94.56]

Foldseek 3Di:
DKDFAQDPAKFWKKKKKFWAFPVRDTQFIDMDIDIAGHGGMDDDDDDTDRPDDVVSVVRNQWDWMQIWMGGPPDIDTGPIGTDD